Protein AF-A0A818MIE5-F1 (afdb_monomer_lite)

Radius of gyration: 17.83 Å; chains: 1; bounding box: 43×38×41 Å

pLDDT: mean 73.84, std 16.67, range [25.28, 95.0]

Structure (mmCIF, N/CA/C/O backbone):
data_AF-A0A818MIE5-F1
#
_entry.id   AF-A0A818MIE5-F1
#
loop_
_atom_site.group_PDB
_atom_site.id
_atom_site.type_symbol
_atom_site.label_atom_id
_atom_site.label_alt_id
_atom_site.label_comp_id
_atom_site.label_asym_id
_atom_site.label_entity_id
_atom_site.label_seq_id
_atom_site.pdbx_PDB_ins_code
_atom_site.Cartn_x
_atom_site.Cartn_y
_atom_site.Cartn_z
_atom_site.occupancy
_atom_site.B_iso_or_equiv
_atom_site.auth_seq_id
_atom_site.auth_comp_id
_atom_site.auth_asym_id
_atom_site.auth_atom_id
_atom_site.pdbx_PDB_model_num
ATOM 1 N N . MET A 1 1 ? 11.460 11.859 16.070 1.00 29.03 1 MET A N 1
ATOM 2 C CA . MET A 1 1 ? 12.046 12.963 15.290 1.00 29.03 1 MET A CA 1
ATOM 3 C C . MET A 1 1 ? 13.339 12.419 14.691 1.00 29.03 1 MET A C 1
ATOM 5 O O . MET A 1 1 ? 14.349 12.402 15.375 1.00 29.03 1 MET A O 1
ATOM 9 N N . PHE A 1 2 ? 13.276 11.813 13.500 1.00 25.28 2 PHE A N 1
ATOM 10 C CA . PHE A 1 2 ? 14.466 11.287 12.819 1.00 25.28 2 PHE A CA 1
ATOM 11 C C . PHE A 1 2 ? 15.075 12.415 11.987 1.00 25.28 2 PHE A C 1
ATOM 13 O O . PHE A 1 2 ? 14.659 12.654 10.859 1.00 25.28 2 PHE A O 1
ATOM 20 N N . ASN A 1 3 ? 16.043 13.12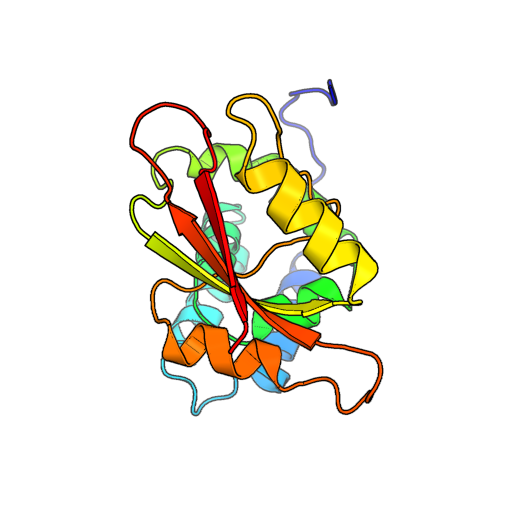1 12.572 1.00 30.59 3 ASN A N 1
ATOM 21 C CA . ASN A 1 3 ? 17.022 13.891 11.811 1.00 30.59 3 ASN A CA 1
ATOM 22 C C . ASN A 1 3 ? 18.025 12.898 11.211 1.00 30.59 3 ASN A C 1
ATOM 24 O O . ASN A 1 3 ? 19.116 12.709 11.738 1.00 30.59 3 ASN A O 1
ATOM 28 N N . CYS A 1 4 ? 17.638 12.229 10.127 1.00 31.16 4 CYS A N 1
ATOM 29 C CA . CYS A 1 4 ? 18.597 11.580 9.243 1.00 31.16 4 CYS A CA 1
ATOM 30 C C . CYS A 1 4 ? 18.824 12.517 8.062 1.00 31.16 4 CYS A C 1
ATOM 32 O O . CYS A 1 4 ? 18.055 12.523 7.109 1.00 31.16 4 CYS A O 1
ATOM 34 N N . LEU A 1 5 ? 19.845 13.361 8.226 1.00 30.84 5 LEU A N 1
ATOM 35 C CA . LEU A 1 5 ? 20.804 13.746 7.192 1.00 30.84 5 LEU A CA 1
ATOM 36 C C . LEU A 1 5 ? 20.215 13.803 5.774 1.00 30.84 5 LEU A C 1
ATOM 38 O O . LEU A 1 5 ? 20.381 12.893 4.967 1.00 30.84 5 LEU A O 1
ATOM 42 N N . LEU A 1 6 ? 19.552 14.925 5.496 1.00 38.66 6 LEU A N 1
ATOM 43 C CA . LEU A 1 6 ? 19.3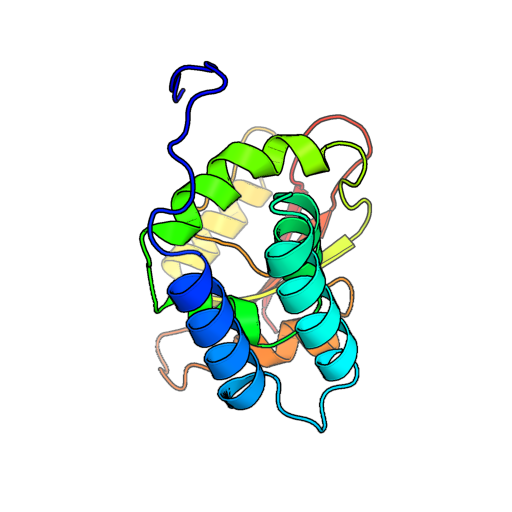77 15.464 4.153 1.00 38.66 6 LEU A CA 1
ATOM 44 C C . LEU A 1 6 ? 20.761 15.839 3.614 1.00 38.66 6 LEU A C 1
ATOM 46 O O . LEU A 1 6 ? 21.202 16.971 3.771 1.00 38.66 6 LEU A O 1
ATOM 50 N N . ASN A 1 7 ? 21.460 14.873 3.039 1.00 33.19 7 ASN A N 1
ATOM 51 C CA . ASN A 1 7 ? 22.514 15.125 2.070 1.00 33.19 7 ASN A CA 1
ATOM 52 C C . ASN A 1 7 ? 22.231 14.205 0.886 1.00 33.19 7 ASN A C 1
ATOM 54 O O . ASN A 1 7 ? 21.895 13.039 1.086 1.00 33.19 7 ASN A O 1
ATOM 58 N N . ASP A 1 8 ? 22.359 14.749 -0.320 1.00 38.97 8 ASP A N 1
ATOM 59 C CA . ASP A 1 8 ? 22.152 14.132 -1.638 1.00 38.97 8 ASP A CA 1
ATOM 60 C C . ASP A 1 8 ? 23.115 12.961 -1.947 1.00 38.97 8 ASP A C 1
ATOM 62 O O . ASP A 1 8 ? 23.693 12.861 -3.026 1.00 38.97 8 ASP A O 1
ATOM 66 N N . GLN A 1 9 ? 23.343 12.074 -0.981 1.00 38.94 9 GLN A N 1
ATOM 67 C CA . GLN A 1 9 ? 24.287 10.965 -1.040 1.00 38.94 9 GLN A CA 1
ATOM 68 C C . GLN A 1 9 ? 23.729 9.753 -0.288 1.00 38.94 9 GLN A C 1
ATOM 70 O O . GLN A 1 9 ? 24.341 9.243 0.648 1.00 38.94 9 GLN A O 1
ATOM 75 N N . PHE A 1 10 ? 22.562 9.260 -0.698 1.00 44.50 10 PHE A N 1
ATOM 76 C CA . PHE A 1 10 ? 22.317 7.832 -0.530 1.00 44.50 10 PHE A CA 1
ATOM 77 C C . PHE A 1 10 ? 22.974 7.138 -1.717 1.00 44.50 10 PHE A C 1
ATOM 79 O O . PHE A 1 10 ? 22.741 7.520 -2.864 1.00 44.50 10 PHE A O 1
ATOM 86 N N . ALA A 1 11 ? 23.878 6.204 -1.415 1.00 41.66 11 ALA A N 1
ATOM 87 C CA . ALA A 1 11 ? 24.654 5.464 -2.399 1.00 41.66 11 ALA A CA 1
ATOM 88 C C . ALA A 1 11 ? 23.748 4.963 -3.542 1.00 41.66 11 ALA A C 1
ATOM 90 O O . ALA A 1 11 ? 22.605 4.573 -3.271 1.00 41.66 11 ALA A O 1
ATOM 91 N N . PRO A 1 12 ? 24.225 4.969 -4.805 1.00 49.59 12 PRO A N 1
ATOM 92 C CA . PRO A 1 12 ? 23.496 4.329 -5.896 1.00 49.59 12 PRO A CA 1
ATOM 93 C C . PRO A 1 12 ? 23.130 2.912 -5.457 1.00 49.59 12 PRO A C 1
ATOM 95 O O . PRO A 1 12 ? 23.905 2.287 -4.735 1.00 49.59 12 PRO A O 1
ATOM 98 N N . PHE A 1 13 ? 21.953 2.411 -5.846 1.00 55.34 13 PHE A N 1
ATOM 99 C CA . PHE A 1 13 ? 21.596 1.015 -5.603 1.00 55.34 13 PHE A CA 1
ATOM 100 C C . PHE A 1 13 ? 22.754 0.154 -6.129 1.00 55.34 13 PHE A C 1
ATOM 102 O O . PHE A 1 13 ? 22.894 -0.004 -7.336 1.00 55.34 13 PHE A O 1
ATOM 109 N N . GLU A 1 14 ? 23.616 -0.372 -5.251 1.00 52.41 14 GLU A N 1
ATOM 110 C CA . GLU A 1 14 ? 24.886 -1.002 -5.660 1.00 52.41 14 GLU A CA 1
ATOM 111 C C . GLU A 1 14 ? 24.661 -2.254 -6.532 1.00 52.41 14 GLU A C 1
ATOM 113 O O . GLU A 1 14 ? 25.598 -2.816 -7.092 1.00 52.41 14 GLU A O 1
ATOM 118 N N . ASN A 1 15 ? 23.398 -2.670 -6.696 1.00 62.97 15 ASN A N 1
ATOM 119 C CA . ASN A 1 15 ? 22.977 -3.752 -7.565 1.00 62.97 15 ASN A CA 1
ATOM 120 C C . ASN A 1 15 ? 21.596 -3.485 -8.217 1.00 62.97 15 ASN A C 1
ATOM 122 O O . ASN A 1 15 ? 20.619 -4.188 -7.957 1.00 62.97 15 ASN A O 1
ATOM 126 N N . GLU A 1 16 ? 21.497 -2.444 -9.053 1.00 63.16 16 GLU A N 1
ATOM 127 C CA . GLU A 1 16 ? 20.273 -2.044 -9.788 1.00 63.16 16 GLU A CA 1
ATOM 128 C C . GLU A 1 16 ? 19.618 -3.200 -10.566 1.00 63.16 16 GLU A C 1
ATOM 130 O O . GLU A 1 16 ? 18.397 -3.361 -10.531 1.00 63.16 16 GLU A O 1
ATOM 135 N N . ALA A 1 17 ? 20.426 -4.034 -11.229 1.00 65.44 17 ALA A N 1
ATOM 136 C CA . ALA A 1 17 ? 19.944 -5.212 -11.949 1.00 65.44 17 ALA A CA 1
ATOM 137 C C . ALA A 1 17 ? 19.272 -6.211 -10.994 1.00 65.44 17 ALA A C 1
ATOM 139 O O . ALA A 1 17 ? 18.178 -6.695 -11.274 1.00 65.44 17 ALA A O 1
ATOM 140 N N . SER A 1 18 ? 19.858 -6.429 -9.812 1.00 72.25 18 SER A N 1
ATOM 141 C CA . SER A 1 18 ? 19.253 -7.272 -8.780 1.00 72.25 18 SER A CA 1
ATOM 142 C C . SER A 1 18 ? 17.958 -6.688 -8.216 1.00 72.25 18 SER A C 1
ATOM 144 O O . SER A 1 18 ? 17.071 -7.463 -7.867 1.00 72.25 18 SER A O 1
ATOM 146 N N . VAL A 1 19 ? 17.821 -5.359 -8.113 1.00 75.94 19 VAL A N 1
ATOM 147 C CA . VAL A 1 19 ? 16.573 -4.715 -7.656 1.00 75.94 19 VAL A CA 1
ATOM 148 C C . VAL A 1 19 ? 15.483 -4.859 -8.714 1.00 75.94 19 VAL A C 1
ATOM 150 O O . VAL A 1 19 ? 14.367 -5.259 -8.389 1.00 75.94 19 VAL A O 1
ATOM 153 N N . ARG A 1 20 ? 15.809 -4.600 -9.984 1.00 84.50 20 ARG A N 1
ATOM 154 C CA . ARG A 1 20 ? 14.890 -4.794 -11.111 1.00 84.50 20 ARG A CA 1
ATOM 155 C C . ARG A 1 20 ? 14.394 -6.237 -11.176 1.00 84.50 20 ARG A C 1
ATOM 157 O O . ARG A 1 20 ? 13.190 -6.464 -11.212 1.00 84.50 20 ARG A O 1
ATOM 164 N N . ASP A 1 21 ? 15.307 -7.202 -11.176 1.00 84.69 21 ASP A N 1
ATOM 165 C CA . ASP A 1 21 ? 14.960 -8.615 -11.336 1.00 84.69 21 ASP A CA 1
ATOM 166 C C . ASP A 1 21 ? 14.215 -9.156 -10.110 1.00 84.69 21 ASP A C 1
ATOM 168 O O . ASP A 1 21 ? 13.353 -10.026 -10.223 1.00 84.69 21 ASP A O 1
ATOM 172 N N . PHE A 1 22 ? 14.499 -8.631 -8.919 1.00 84.12 22 PHE A N 1
ATOM 173 C CA . PHE A 1 22 ? 13.702 -8.899 -7.727 1.00 84.12 22 PHE A CA 1
ATOM 174 C C . PHE A 1 22 ? 12.270 -8.356 -7.855 1.00 84.12 22 PHE A C 1
ATOM 176 O O . PHE A 1 22 ? 11.319 -9.114 -7.676 1.00 84.12 22 PHE A O 1
ATOM 183 N N . LEU A 1 23 ? 12.105 -7.085 -8.230 1.00 85.19 23 LEU A N 1
ATOM 184 C CA . LEU A 1 23 ? 10.789 -6.458 -8.38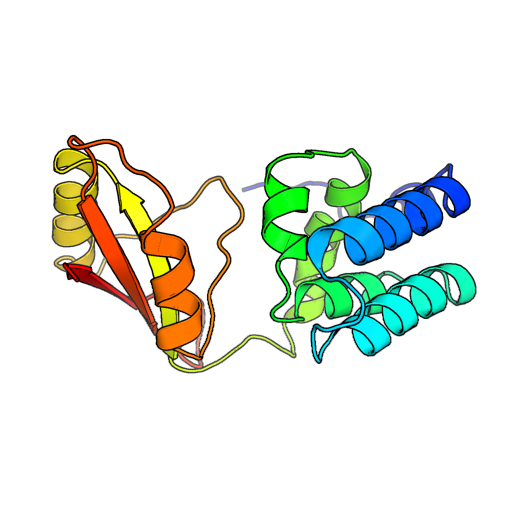0 1.00 85.19 23 LEU A CA 1
ATOM 185 C C . LEU A 1 23 ? 9.949 -7.112 -9.480 1.00 85.19 23 LEU A C 1
ATOM 187 O O . LEU A 1 23 ? 8.766 -7.358 -9.269 1.00 85.19 23 LEU A O 1
ATOM 191 N N . LEU A 1 24 ? 10.550 -7.436 -10.629 1.00 88.56 24 LEU A N 1
ATOM 192 C CA . LEU A 1 24 ? 9.850 -8.145 -11.702 1.00 88.56 24 LEU A CA 1
ATOM 193 C C . LEU A 1 24 ? 9.407 -9.539 -11.256 1.00 88.56 24 LEU A C 1
ATOM 195 O O . LEU A 1 24 ? 8.264 -9.906 -11.504 1.00 88.56 24 LEU A O 1
ATOM 199 N N . ARG A 1 25 ? 10.252 -10.280 -10.525 1.00 87.56 25 ARG A N 1
ATOM 200 C CA . ARG A 1 25 ? 9.854 -11.577 -9.954 1.00 87.56 25 ARG A CA 1
ATOM 201 C C . ARG A 1 25 ? 8.693 -11.446 -8.973 1.00 87.56 25 ARG A C 1
ATOM 203 O O . ARG A 1 25 ? 7.778 -12.265 -9.023 1.00 87.56 25 ARG A O 1
ATOM 210 N N . LEU A 1 26 ? 8.700 -10.428 -8.111 1.00 85.31 26 LEU A N 1
ATOM 211 C CA . LEU A 1 26 ? 7.581 -10.174 -7.201 1.00 85.31 26 LEU A CA 1
ATOM 212 C C . LEU A 1 26 ? 6.288 -9.856 -7.961 1.00 85.31 26 LEU A C 1
ATOM 214 O O . LEU A 1 26 ? 5.236 -10.402 -7.629 1.00 85.31 26 LEU A O 1
ATOM 218 N N . ILE A 1 27 ? 6.362 -9.013 -8.993 1.00 89.38 27 ILE A N 1
ATOM 219 C CA . ILE A 1 27 ? 5.207 -8.667 -9.833 1.00 89.38 27 ILE A CA 1
ATOM 220 C C . ILE A 1 27 ? 4.668 -9.914 -10.542 1.00 89.38 27 ILE A C 1
ATOM 222 O O . ILE A 1 27 ? 3.473 -10.196 -10.462 1.00 89.38 27 ILE A O 1
ATOM 226 N N . ASP A 1 28 ? 5.542 -10.701 -11.170 1.00 89.50 28 ASP A N 1
ATOM 227 C CA . ASP A 1 28 ? 5.163 -11.934 -11.866 1.00 89.50 28 ASP A CA 1
ATOM 228 C C . ASP A 1 28 ? 4.516 -12.960 -10.932 1.00 89.50 28 ASP A C 1
ATOM 230 O O . ASP A 1 28 ? 3.577 -13.647 -11.331 1.00 89.50 28 ASP A O 1
ATOM 234 N N . THR A 1 29 ? 4.988 -13.039 -9.687 1.00 87.00 29 THR A N 1
ATOM 235 C CA . THR A 1 29 ? 4.505 -14.021 -8.707 1.00 87.00 29 THR A CA 1
ATOM 236 C C . THR A 1 29 ? 3.187 -13.603 -8.056 1.00 87.00 29 THR A C 1
ATOM 238 O O . THR A 1 29 ? 2.345 -14.460 -7.795 1.00 87.00 29 THR A O 1
ATOM 241 N N . HIS A 1 30 ? 2.991 -12.309 -7.777 1.00 84.69 30 HIS A N 1
ATOM 242 C CA . HIS A 1 30 ? 1.925 -11.861 -6.869 1.00 84.69 30 HIS A CA 1
ATOM 243 C C . HIS A 1 30 ? 0.917 -10.885 -7.462 1.00 84.69 30 HIS A C 1
ATOM 245 O O . HIS A 1 30 ? -0.204 -10.824 -6.971 1.00 84.69 30 HIS A O 1
ATOM 251 N N . VAL A 1 31 ? 1.298 -10.128 -8.488 1.00 85.81 31 VAL A N 1
ATOM 252 C CA . VAL A 1 31 ? 0.356 -9.299 -9.253 1.00 85.81 31 VAL A CA 1
ATOM 253 C C . VAL A 1 31 ? -0.216 -10.158 -10.378 1.00 85.81 31 VAL A C 1
ATOM 255 O O . VAL A 1 31 ? -1.425 -10.311 -10.489 1.00 85.81 31 VAL A O 1
ATOM 258 N N . THR A 1 32 ? 0.652 -10.884 -11.094 1.00 84.19 32 THR A N 1
ATOM 259 C CA . THR A 1 32 ? 0.310 -11.804 -12.196 1.00 84.19 32 THR A CA 1
ATOM 260 C C . THR A 1 32 ? -0.329 -11.107 -13.404 1.00 84.19 32 THR A C 1
ATOM 262 O O . THR A 1 32 ? -0.897 -10.030 -13.301 1.00 84.19 32 THR A O 1
ATOM 265 N N . ARG A 1 33 ? -0.273 -11.731 -14.586 1.00 88.38 33 ARG A N 1
ATOM 266 C CA . ARG A 1 33 ? -0.733 -11.122 -15.855 1.00 88.38 33 ARG A CA 1
ATOM 267 C C . ARG A 1 33 ? -2.233 -10.832 -15.944 1.00 88.38 33 ARG A C 1
ATOM 269 O O . ARG A 1 33 ? -2.654 -10.167 -16.885 1.00 88.38 33 ARG A O 1
ATOM 276 N N . ASN A 1 34 ? -3.022 -11.378 -15.025 1.00 86.75 34 ASN A N 1
ATOM 277 C CA . ASN A 1 34 ? -4.471 -11.207 -15.013 1.00 86.75 34 ASN A CA 1
ATOM 278 C C . ASN A 1 34 ? -4.904 -9.937 -14.266 1.00 86.75 34 ASN A C 1
ATOM 280 O O . ASN A 1 34 ? -6.046 -9.514 -14.425 1.00 86.75 34 ASN A O 1
ATOM 284 N N . ASP A 1 35 ? -4.021 -9.348 -13.456 1.00 86.38 35 ASP A N 1
ATOM 285 C CA . ASP A 1 35 ? -4.301 -8.114 -12.727 1.00 86.38 35 ASP A CA 1
ATOM 286 C C . ASP A 1 35 ? -4.273 -6.910 -13.692 1.00 86.38 35 ASP A C 1
ATOM 288 O O . ASP A 1 35 ? -3.354 -6.801 -14.517 1.00 86.38 35 ASP A O 1
ATOM 292 N N . PRO A 1 36 ? -5.270 -6.006 -13.627 1.00 88.06 36 PRO A N 1
ATOM 293 C CA . PRO A 1 36 ? -5.367 -4.856 -14.526 1.00 88.06 36 PRO A CA 1
ATOM 294 C C . PRO A 1 36 ? -4.147 -3.922 -14.461 1.00 88.06 36 PRO A C 1
ATOM 296 O O . PRO A 1 36 ? -3.813 -3.279 -15.458 1.00 88.06 36 PRO A O 1
ATOM 299 N N . GLU A 1 37 ? -3.447 -3.878 -13.328 1.00 89.44 37 GLU A N 1
ATOM 300 C CA . GLU A 1 37 ? -2.285 -3.023 -13.094 1.00 89.44 37 GLU A CA 1
ATOM 301 C C . GLU A 1 37 ? -0.952 -3.722 -13.422 1.00 89.44 37 GLU A C 1
ATOM 303 O O . GLU A 1 37 ? 0.103 -3.086 -13.358 1.00 89.44 37 GLU A O 1
ATOM 308 N N . TYR A 1 38 ? -0.950 -5.002 -13.828 1.00 91.94 38 TYR A N 1
ATOM 309 C CA . TYR A 1 38 ? 0.277 -5.772 -14.098 1.00 91.94 38 TYR A CA 1
ATOM 310 C C . TYR A 1 38 ? 1.203 -5.092 -15.111 1.00 91.94 38 TYR A C 1
ATOM 312 O O . TYR A 1 38 ? 2.384 -4.861 -14.836 1.00 91.94 38 TYR A O 1
ATOM 320 N N . ASN A 1 39 ? 0.665 -4.725 -16.279 1.00 93.19 39 ASN A N 1
ATOM 321 C CA . ASN A 1 39 ? 1.455 -4.069 -17.322 1.00 93.19 39 ASN A CA 1
ATOM 322 C C . ASN A 1 39 ? 2.031 -2.750 -16.805 1.00 93.19 39 ASN A C 1
ATOM 324 O O . ASN A 1 39 ? 3.195 -2.435 -17.060 1.00 93.19 39 AS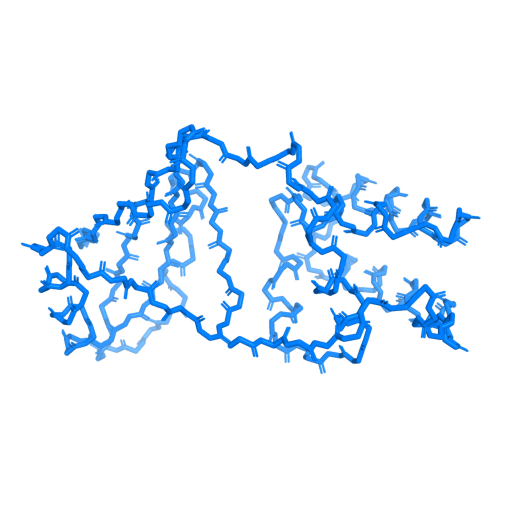N A O 1
ATOM 328 N N . LYS A 1 40 ? 1.241 -2.013 -16.014 1.00 93.81 40 LYS A N 1
ATOM 329 C CA . LYS A 1 40 ? 1.674 -0.744 -15.446 1.00 93.81 40 LYS A CA 1
ATOM 330 C C . LYS A 1 40 ? 2.786 -0.925 -14.418 1.00 93.81 40 LYS A C 1
ATOM 332 O O . LYS A 1 40 ? 3.749 -0.157 -14.413 1.00 93.81 40 LYS A O 1
ATOM 337 N N . ALA A 1 41 ? 2.695 -1.963 -13.596 1.00 91.81 41 ALA A N 1
ATOM 338 C CA . ALA A 1 41 ? 3.726 -2.326 -12.639 1.00 91.81 41 ALA A CA 1
ATOM 339 C C . ALA A 1 41 ? 5.051 -2.662 -13.348 1.00 91.81 41 ALA A C 1
ATOM 341 O O . ALA A 1 41 ? 6.098 -2.106 -13.006 1.00 91.81 41 ALA A O 1
ATOM 342 N N . CYS A 1 42 ? 5.009 -3.499 -14.391 1.00 93.00 42 CYS A N 1
ATOM 343 C CA . CYS A 1 42 ? 6.188 -3.843 -15.189 1.00 93.00 42 CYS A CA 1
ATOM 344 C C . CYS A 1 42 ? 6.805 -2.621 -15.891 1.00 93.00 42 CYS A C 1
ATOM 346 O O . CYS A 1 42 ? 8.030 -2.480 -15.914 1.00 93.00 42 CYS A O 1
ATOM 348 N N . GLU A 1 43 ? 5.983 -1.729 -16.453 1.00 95.00 43 GLU A N 1
ATOM 349 C CA . GLU A 1 43 ? 6.441 -0.474 -17.063 1.00 95.00 43 GLU A CA 1
ATOM 350 C C . GLU A 1 43 ? 7.241 0.374 -16.073 1.00 95.00 43 GLU A C 1
ATOM 352 O O . GLU A 1 43 ? 8.349 0.799 -16.389 1.00 95.00 43 GLU A O 1
ATOM 357 N N . LEU A 1 44 ? 6.715 0.580 -14.863 1.00 92.56 44 LEU A N 1
ATOM 358 C CA . LEU A 1 44 ? 7.345 1.421 -13.845 1.00 92.56 44 LEU A CA 1
ATOM 359 C C . LEU A 1 44 ? 8.680 0.847 -13.353 1.00 92.56 44 LEU A C 1
ATOM 361 O O . LEU A 1 44 ? 9.629 1.600 -13.130 1.00 92.56 44 LEU A O 1
ATOM 365 N N . VAL A 1 45 ? 8.792 -0.481 -13.235 1.00 91.06 45 VAL A N 1
ATOM 366 C CA . VAL A 1 45 ? 10.065 -1.136 -12.887 1.00 91.06 45 VAL A CA 1
ATOM 367 C C . VAL A 1 45 ? 11.104 -0.964 -13.997 1.00 91.06 45 VAL A C 1
ATOM 369 O O . VAL A 1 45 ? 12.273 -0.689 -13.717 1.00 91.06 45 VAL A O 1
ATOM 372 N N . ASN A 1 46 ? 10.699 -1.086 -15.262 1.00 91.56 46 ASN A N 1
ATOM 373 C CA . ASN A 1 46 ? 11.609 -0.864 -16.385 1.00 91.56 46 ASN A CA 1
ATOM 374 C C . ASN A 1 46 ? 11.990 0.620 -16.530 1.00 91.56 46 A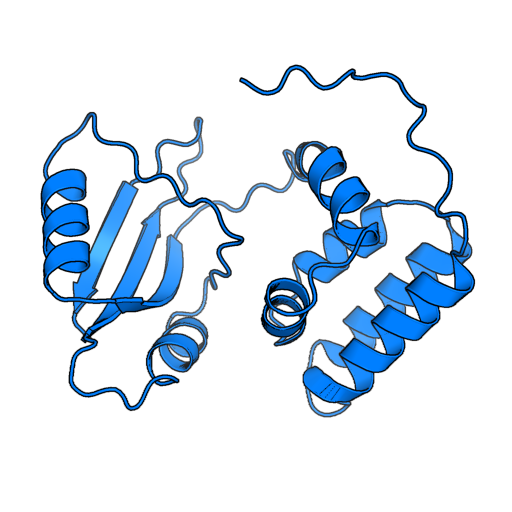SN A C 1
ATOM 376 O O . ASN A 1 46 ? 13.153 0.918 -16.798 1.00 91.56 46 ASN A O 1
ATOM 380 N N . GLU A 1 47 ? 11.057 1.546 -16.293 1.00 91.25 47 GLU A N 1
ATOM 381 C CA . GLU A 1 47 ? 11.316 2.991 -16.275 1.00 91.25 47 GLU A CA 1
ATOM 382 C C . GLU A 1 47 ? 12.336 3.348 -15.184 1.00 91.25 47 GLU A C 1
ATOM 384 O O . GLU A 1 47 ? 13.279 4.095 -15.450 1.00 91.25 47 GLU A O 1
ATOM 389 N N . PHE A 1 48 ? 12.221 2.765 -13.985 1.00 87.81 48 PHE A N 1
ATOM 390 C CA . PHE A 1 48 ? 13.231 2.894 -12.929 1.00 87.81 48 PHE A CA 1
ATOM 391 C C . PHE A 1 48 ? 14.610 2.418 -13.402 1.00 87.81 48 PHE A C 1
ATOM 393 O O . PHE A 1 48 ? 15.586 3.157 -13.290 1.00 87.81 48 PHE A O 1
ATOM 400 N N . ALA A 1 49 ? 14.691 1.219 -13.983 1.00 86.69 49 ALA A N 1
ATOM 401 C CA . ALA A 1 49 ? 15.957 0.648 -14.439 1.00 86.69 49 ALA A CA 1
ATOM 402 C C . ALA A 1 49 ? 16.634 1.480 -15.546 1.00 86.69 49 ALA A C 1
ATOM 404 O O . ALA A 1 49 ? 17.859 1.541 -15.615 1.00 86.69 49 ALA A O 1
ATOM 405 N N . GLN A 1 50 ? 15.847 2.134 -16.404 1.00 87.06 50 GLN A N 1
ATOM 406 C CA . GLN A 1 50 ? 16.356 2.986 -17.482 1.00 87.06 50 GLN A CA 1
ATOM 407 C C . GLN A 1 50 ? 16.757 4.380 -16.993 1.00 87.06 50 GLN A C 1
ATOM 409 O O . GLN A 1 50 ? 17.806 4.898 -17.371 1.00 87.06 50 GLN A O 1
ATOM 414 N N . THR A 1 51 ? 15.910 5.010 -16.177 1.00 84.12 51 THR A N 1
ATOM 415 C CA . THR A 1 51 ? 16.072 6.418 -15.781 1.00 84.12 51 THR A CA 1
ATOM 416 C C . THR A 1 51 ? 16.914 6.596 -14.526 1.00 84.12 51 THR A C 1
ATOM 418 O O . THR A 1 51 ? 17.417 7.695 -14.294 1.00 84.12 51 THR A O 1
ATOM 421 N N . LYS A 1 52 ? 17.047 5.541 -13.709 1.00 78.81 52 LYS A N 1
ATOM 422 C CA . LYS A 1 52 ? 17.683 5.545 -12.379 1.00 78.81 52 LYS A CA 1
ATOM 423 C C . LYS A 1 52 ? 17.060 6.549 -11.401 1.00 78.81 52 LYS A C 1
ATOM 425 O O . LYS A 1 52 ? 17.653 6.901 -10.385 1.00 78.81 52 LYS A O 1
ATOM 430 N N . ARG A 1 53 ? 15.861 7.032 -11.719 1.00 82.50 53 ARG A N 1
ATOM 431 C CA . ARG A 1 53 ? 15.081 7.973 -10.917 1.00 82.50 53 ARG A CA 1
ATOM 432 C C . ARG A 1 53 ? 14.195 7.201 -9.959 1.00 82.50 53 ARG A C 1
ATOM 434 O O . ARG A 1 53 ? 13.666 6.176 -10.352 1.00 82.50 53 ARG A O 1
ATOM 441 N N . ILE A 1 54 ? 14.007 7.666 -8.729 1.00 80.06 54 ILE A N 1
ATOM 442 C CA . ILE A 1 54 ? 13.218 6.943 -7.714 1.00 80.06 54 ILE A CA 1
ATOM 443 C C . ILE A 1 54 ? 11.703 7.028 -7.971 1.00 80.06 54 ILE A C 1
ATOM 445 O O . ILE A 1 54 ? 10.929 6.189 -7.514 1.00 80.06 54 ILE A O 1
ATOM 449 N N . GLU A 1 55 ? 11.262 8.028 -8.726 1.00 83.56 55 GLU A N 1
ATOM 450 C CA . GLU A 1 55 ? 9.865 8.368 -8.980 1.00 83.56 55 GLU A CA 1
ATOM 451 C C . GLU A 1 55 ? 9.029 7.229 -9.589 1.00 83.56 55 GLU A C 1
ATOM 453 O O . GLU A 1 55 ? 7.901 7.039 -9.129 1.00 83.56 55 GLU A O 1
ATOM 458 N N . PRO A 1 56 ? 9.515 6.434 -10.563 1.00 86.62 56 PRO A N 1
ATOM 459 C CA . PRO A 1 56 ? 8.781 5.280 -11.067 1.00 86.62 56 PRO A CA 1
ATOM 460 C C . PRO A 1 56 ? 8.566 4.210 -9.993 1.00 86.62 56 PRO A C 1
ATOM 462 O O . PRO A 1 56 ? 7.470 3.659 -9.911 1.00 86.62 56 PRO A O 1
ATOM 465 N N . LEU A 1 57 ? 9.541 3.982 -9.101 1.00 84.00 57 LEU A N 1
ATOM 466 C CA . LEU A 1 57 ? 9.327 3.111 -7.942 1.00 84.00 57 LEU A CA 1
ATOM 467 C C . LEU A 1 57 ? 8.295 3.719 -7.000 1.00 84.00 57 LEU A C 1
ATOM 469 O O . LEU A 1 57 ? 7.359 3.038 -6.619 1.00 84.00 57 LEU A O 1
ATOM 473 N N . LEU A 1 58 ? 8.369 5.011 -6.682 1.00 80.56 58 LEU A N 1
ATOM 474 C CA . LEU A 1 58 ? 7.342 5.641 -5.846 1.00 80.56 58 LEU A CA 1
ATOM 475 C C . LEU A 1 58 ? 5.931 5.500 -6.444 1.00 80.56 58 LEU A C 1
ATOM 477 O O . LEU A 1 58 ? 4.977 5.278 -5.707 1.00 80.56 58 LEU A O 1
ATOM 481 N N . ARG A 1 59 ? 5.793 5.582 -7.774 1.00 83.88 59 ARG A N 1
ATOM 482 C CA . ARG A 1 59 ? 4.524 5.349 -8.485 1.00 83.88 59 ARG A CA 1
ATOM 483 C C . ARG A 1 59 ? 4.092 3.884 -8.456 1.00 83.88 59 ARG A C 1
ATOM 485 O O . ARG A 1 59 ? 2.898 3.631 -8.333 1.00 83.88 59 ARG A O 1
ATOM 492 N N . LEU A 1 60 ? 5.025 2.936 -8.529 1.00 85.25 60 LEU A N 1
ATOM 493 C CA . LEU A 1 60 ? 4.731 1.503 -8.414 1.00 85.25 60 LEU A CA 1
ATOM 494 C C . LEU A 1 60 ? 4.025 1.203 -7.085 1.00 85.25 60 LEU A C 1
ATOM 496 O O . LEU A 1 60 ? 3.057 0.454 -7.048 1.00 85.25 60 LEU A O 1
ATOM 500 N N . TYR A 1 61 ? 4.450 1.873 -6.015 1.00 77.38 61 TYR A N 1
ATOM 501 C CA . TYR A 1 61 ? 3.854 1.759 -4.682 1.00 77.38 61 TYR A CA 1
ATOM 502 C C . TYR A 1 61 ? 2.486 2.432 -4.530 1.00 77.38 61 TYR A C 1
ATOM 504 O O . TYR A 1 61 ? 1.850 2.277 -3.490 1.00 77.38 61 TYR A O 1
ATOM 512 N N . THR A 1 62 ? 2.034 3.183 -5.535 1.00 76.81 62 THR A N 1
ATOM 513 C CA . THR A 1 62 ? 0.682 3.761 -5.558 1.00 76.81 62 THR A CA 1
ATOM 514 C C . THR A 1 62 ? -0.322 2.906 -6.326 1.00 76.81 62 THR A C 1
ATOM 516 O O . THR A 1 62 ? -1.493 3.263 -6.350 1.00 76.81 62 THR A O 1
ATOM 519 N N . LEU A 1 63 ? 0.112 1.808 -6.958 1.00 82.38 63 LEU A N 1
ATOM 520 C CA . LEU A 1 63 ? -0.798 0.892 -7.646 1.00 82.38 63 LEU A CA 1
ATOM 521 C C . LEU A 1 63 ? -1.519 -0.003 -6.631 1.00 82.38 63 LEU A C 1
ATOM 523 O O . LEU A 1 63 ? -0.893 -0.520 -5.701 1.00 82.38 63 LEU A O 1
ATOM 527 N N . GLU A 1 64 ? -2.815 -0.236 -6.835 1.00 76.38 64 GLU A N 1
ATOM 528 C CA . GLU A 1 64 ? -3.653 -1.094 -5.984 1.00 76.38 64 GLU A CA 1
ATOM 529 C C . GLU A 1 64 ? -3.403 -2.590 -6.262 1.00 76.38 64 GLU A C 1
ATOM 531 O O . GLU A 1 64 ? -4.301 -3.331 -6.635 1.00 76.38 64 GLU A O 1
ATOM 536 N N . THR A 1 65 ? -2.162 -3.050 -6.084 1.00 80.50 65 THR A N 1
ATOM 537 C CA . THR A 1 65 ? -1.739 -4.427 -6.414 1.00 80.50 65 THR A CA 1
ATOM 538 C C . THR A 1 65 ? -1.289 -5.205 -5.180 1.00 80.50 65 THR A C 1
ATOM 540 O O . THR A 1 65 ? -0.682 -4.608 -4.295 1.00 80.50 65 THR A O 1
ATOM 543 N N . PRO A 1 66 ? -1.418 -6.545 -5.115 1.00 74.94 66 PRO A N 1
ATOM 544 C CA . PRO A 1 66 ? -0.958 -7.344 -3.966 1.00 74.94 66 PRO A CA 1
ATOM 545 C C . PRO A 1 66 ? 0.541 -7.219 -3.627 1.00 74.94 66 PRO A C 1
ATOM 547 O O . PRO A 1 66 ? 0.990 -7.707 -2.586 1.00 74.94 66 PRO A O 1
ATOM 550 N N . LEU A 1 67 ? 1.323 -6.551 -4.480 1.00 78.69 67 LEU A N 1
ATOM 551 C CA . LEU A 1 67 ? 2.744 -6.272 -4.311 1.00 78.69 67 LEU A CA 1
ATOM 552 C C . LEU A 1 67 ? 3.076 -5.689 -2.926 1.00 78.69 67 LEU A C 1
ATOM 554 O O . LEU A 1 67 ? 4.030 -6.139 -2.293 1.00 78.69 67 LEU A O 1
ATOM 558 N N . TYR A 1 68 ? 2.275 -4.752 -2.400 1.00 71.75 68 TYR A N 1
ATOM 559 C CA . TYR A 1 68 ? 2.542 -4.134 -1.088 1.00 71.75 68 TYR A CA 1
ATOM 560 C C . TYR A 1 68 ? 2.559 -5.139 0.066 1.00 71.75 68 TYR A C 1
ATOM 562 O O . TYR A 1 68 ? 3.265 -4.933 1.055 1.00 71.75 68 TYR A O 1
ATOM 570 N N . ARG A 1 69 ? 1.805 -6.237 -0.051 1.00 68.88 69 ARG A N 1
ATOM 571 C CA . ARG A 1 69 ? 1.763 -7.278 0.975 1.00 68.88 69 ARG A CA 1
ATOM 572 C C . ARG A 1 69 ? 3.106 -7.986 1.066 1.00 68.88 69 ARG A C 1
ATOM 574 O O . ARG A 1 69 ? 3.635 -8.171 2.155 1.00 68.88 69 ARG A O 1
ATOM 581 N N . GLN A 1 70 ? 3.679 -8.331 -0.077 1.00 72.88 70 GLN A N 1
ATOM 582 C CA . GLN A 1 70 ? 4.930 -9.084 -0.139 1.00 72.88 70 GLN A CA 1
ATOM 583 C C . GLN A 1 70 ? 6.112 -8.239 0.301 1.00 72.88 70 GLN A C 1
ATOM 585 O O . GLN A 1 70 ? 6.967 -8.692 1.050 1.00 72.88 70 GLN A O 1
ATOM 590 N N . LEU A 1 71 ? 6.085 -6.958 -0.051 1.00 66.75 71 LEU A N 1
ATOM 591 C CA . LEU A 1 71 ? 7.071 -5.980 0.390 1.00 66.75 71 LEU A CA 1
ATOM 592 C C . LEU A 1 71 ? 7.053 -5.736 1.902 1.00 66.75 71 LEU A C 1
ATOM 594 O O . LEU A 1 71 ? 8.068 -5.355 2.481 1.00 66.75 71 LEU A O 1
ATOM 598 N N . HIS A 1 72 ? 5.909 -5.960 2.552 1.00 62.84 72 HIS A N 1
ATOM 599 C CA . HIS A 1 72 ? 5.814 -5.906 4.005 1.00 62.84 72 HIS A CA 1
ATOM 600 C C . HIS A 1 72 ? 6.499 -7.105 4.680 1.00 62.84 72 HIS A C 1
ATOM 602 O O . HIS A 1 72 ? 7.119 -6.930 5.729 1.00 62.84 72 HIS A O 1
ATOM 608 N N . TYR A 1 73 ? 6.402 -8.296 4.081 1.00 62.50 73 TYR A N 1
ATOM 609 C CA . TYR A 1 73 ? 7.011 -9.523 4.603 1.00 62.50 73 TYR A CA 1
ATOM 610 C C . TYR A 1 73 ? 8.498 -9.647 4.250 1.00 62.50 73 TYR A C 1
ATOM 612 O O . TYR A 1 73 ? 9.289 -10.125 5.062 1.00 62.50 73 TYR A O 1
ATOM 620 N N . GLU A 1 74 ? 8.900 -9.168 3.075 1.00 60.19 74 GLU A N 1
ATOM 621 C CA . GLU A 1 74 ? 10.276 -9.202 2.589 1.00 60.19 74 GLU A CA 1
ATOM 622 C C . GLU A 1 74 ? 10.962 -7.856 2.850 1.00 60.19 74 GLU A C 1
ATOM 624 O O . GLU A 1 74 ? 11.165 -7.040 1.949 1.00 60.19 74 GLU A O 1
ATOM 629 N N . SER A 1 75 ? 11.309 -7.597 4.118 1.00 55.97 75 SER A N 1
ATOM 630 C CA . SER A 1 75 ? 12.013 -6.376 4.527 1.00 55.97 75 SER A CA 1
ATOM 631 C C . SER A 1 75 ? 13.418 -6.330 3.919 1.00 55.97 75 SER A C 1
ATOM 633 O O . SER A 1 75 ? 14.394 -6.814 4.497 1.00 55.97 75 SER A O 1
ATOM 635 N N . HIS A 1 76 ? 13.527 -5.761 2.729 1.00 63.97 76 HIS A N 1
ATOM 636 C CA . HIS A 1 76 ? 14.764 -5.739 1.968 1.00 63.97 76 HIS A CA 1
ATOM 637 C C . HIS A 1 76 ? 15.416 -4.350 2.047 1.00 63.97 76 HIS A C 1
ATOM 639 O O . HIS A 1 76 ? 14.732 -3.327 2.067 1.00 63.97 76 HIS A O 1
ATOM 645 N N . ALA A 1 77 ? 16.752 -4.292 2.044 1.00 59.06 77 ALA A N 1
ATOM 646 C CA . ALA A 1 77 ? 17.516 -3.041 2.172 1.00 59.06 77 ALA A CA 1
ATOM 647 C C . ALA A 1 77 ? 17.144 -1.948 1.142 1.00 59.06 77 ALA A C 1
ATOM 649 O O . ALA A 1 77 ? 17.304 -0.761 1.418 1.00 59.06 77 ALA A O 1
ATOM 650 N N . TRP A 1 78 ? 16.599 -2.324 -0.019 1.00 62.53 78 TRP A N 1
ATOM 651 C CA . TRP A 1 78 ? 16.167 -1.386 -1.059 1.00 62.53 78 TRP A CA 1
ATOM 652 C C . TRP A 1 78 ? 14.888 -0.604 -0.696 1.00 62.53 78 TRP A C 1
ATOM 654 O O . TRP A 1 78 ? 14.604 0.421 -1.316 1.00 62.53 78 TRP A O 1
ATOM 664 N N . LEU A 1 79 ? 14.147 -1.030 0.335 1.00 66.75 79 LEU A N 1
ATOM 665 C CA . LEU A 1 79 ? 12.982 -0.308 0.851 1.00 66.75 79 LEU A CA 1
ATOM 666 C C . LEU A 1 79 ? 13.387 1.005 1.544 1.00 66.75 79 LEU A C 1
ATOM 668 O O . LEU A 1 79 ? 12.621 1.964 1.548 1.00 66.75 79 LEU A O 1
ATOM 672 N N . LEU A 1 80 ? 14.603 1.084 2.097 1.00 66.56 80 LEU A N 1
ATOM 673 C CA . LEU A 1 80 ? 15.084 2.268 2.814 1.00 66.56 80 LEU A CA 1
ATOM 674 C C . LEU A 1 80 ? 15.176 3.519 1.911 1.00 66.56 80 LEU A C 1
ATOM 676 O O . LEU A 1 80 ? 14.599 4.540 2.289 1.00 66.56 80 LEU A O 1
ATOM 680 N N . PRO A 1 81 ? 15.787 3.463 0.708 1.00 65.44 81 PRO A N 1
ATOM 681 C CA . PRO A 1 81 ? 15.723 4.557 -0.262 1.00 65.44 81 PRO A CA 1
ATOM 682 C C . PRO A 1 81 ? 14.296 5.033 -0.553 1.00 65.44 81 PRO A C 1
ATOM 684 O O . PRO A 1 81 ? 14.021 6.230 -0.548 1.00 65.44 81 PRO A O 1
ATOM 687 N N . LEU A 1 82 ? 13.358 4.105 -0.743 1.00 68.31 82 LEU A N 1
ATOM 688 C CA . LEU A 1 82 ? 11.966 4.443 -1.024 1.00 68.31 82 LEU A CA 1
ATOM 689 C C . LEU A 1 82 ? 11.329 5.247 0.125 1.00 68.31 82 LEU A C 1
ATOM 691 O O . LEU A 1 82 ? 10.678 6.265 -0.111 1.00 68.31 82 LEU A O 1
ATOM 695 N N . ILE A 1 83 ? 11.599 4.845 1.371 1.00 68.81 83 ILE A N 1
ATOM 696 C CA . ILE A 1 83 ? 11.139 5.543 2.580 1.00 68.81 83 ILE A CA 1
ATOM 697 C C . ILE A 1 83 ? 11.697 6.960 2.652 1.00 68.81 83 ILE A C 1
ATOM 699 O O . ILE A 1 83 ? 10.952 7.906 2.920 1.00 68.81 83 ILE A O 1
ATOM 703 N N . CYS A 1 84 ? 12.994 7.116 2.389 1.00 69.94 84 CYS A N 1
ATOM 704 C CA . CYS A 1 84 ? 13.659 8.416 2.376 1.00 69.94 84 CYS A CA 1
ATOM 705 C C . CYS A 1 84 ? 13.037 9.369 1.341 1.00 69.94 84 CYS A C 1
ATOM 707 O O . CYS A 1 84 ? 12.960 10.575 1.582 1.00 69.94 84 CYS A O 1
ATOM 709 N N . HIS A 1 85 ? 12.526 8.830 0.231 1.00 72.12 85 HIS A N 1
ATOM 710 C CA . HIS A 1 85 ? 11.951 9.604 -0.865 1.00 72.12 85 HIS A CA 1
ATOM 711 C C . HIS A 1 85 ? 10.422 9.762 -0.826 1.00 72.12 85 HIS A C 1
ATOM 713 O O . HIS A 1 85 ? 9.880 10.494 -1.654 1.00 72.12 85 HIS A O 1
ATOM 719 N N . PHE A 1 86 ? 9.699 9.202 0.155 1.00 70.38 86 PHE A N 1
ATOM 720 C CA . PHE A 1 86 ? 8.241 9.402 0.255 1.00 70.38 86 PHE A CA 1
ATOM 721 C C . PHE A 1 86 ? 7.823 10.864 0.424 1.00 70.38 86 PHE A C 1
ATOM 723 O O . PHE A 1 86 ? 6.741 11.255 -0.012 1.00 70.38 86 PHE A O 1
ATOM 730 N N . ASN A 1 87 ? 8.691 11.709 0.985 1.00 68.06 87 ASN A N 1
ATOM 731 C CA . ASN A 1 87 ? 8.437 13.147 1.056 1.00 68.06 87 ASN A CA 1
ATOM 732 C C . ASN A 1 87 ? 8.273 13.797 -0.329 1.00 68.06 87 ASN A C 1
ATOM 734 O O . ASN A 1 87 ? 7.610 14.829 -0.428 1.00 68.06 87 ASN A O 1
ATOM 738 N N . ASN A 1 88 ? 8.804 13.189 -1.392 1.00 70.56 88 ASN A N 1
ATOM 739 C CA . ASN A 1 88 ? 8.658 13.680 -2.763 1.00 70.56 88 ASN A CA 1
ATOM 740 C C . ASN A 1 88 ? 7.235 13.462 -3.304 1.00 70.56 88 ASN A C 1
ATOM 742 O O . ASN A 1 88 ? 6.839 14.106 -4.272 1.00 70.56 88 ASN A O 1
ATOM 746 N N . LEU A 1 89 ? 6.433 12.609 -2.654 1.00 67.94 89 LEU A N 1
ATOM 747 C CA . LEU A 1 89 ? 5.027 12.385 -2.992 1.00 67.94 89 LEU A CA 1
ATOM 748 C C . LEU A 1 89 ? 4.071 13.402 -2.355 1.00 67.94 89 LEU A C 1
ATOM 750 O O . LEU A 1 89 ? 2.876 13.344 -2.633 1.00 67.94 89 LEU A O 1
ATOM 754 N N . LYS A 1 90 ? 4.567 14.361 -1.556 1.00 70.81 90 LYS A N 1
ATOM 755 C CA . LYS A 1 90 ? 3.752 15.425 -0.930 1.00 70.81 90 LYS A CA 1
ATOM 756 C C . LYS A 1 90 ? 2.772 16.120 -1.885 1.00 70.81 90 LYS A C 1
ATOM 758 O O . LYS A 1 90 ? 1.612 16.265 -1.508 1.00 70.81 90 LYS A O 1
ATOM 763 N N . PRO A 1 91 ? 3.163 16.507 -3.117 1.00 71.00 91 PRO A N 1
ATOM 764 C CA . PRO A 1 91 ? 2.236 17.145 -4.055 1.00 71.00 91 PRO A CA 1
ATOM 765 C C . PRO A 1 91 ? 1.089 16.237 -4.522 1.00 71.00 91 PRO A C 1
ATOM 767 O O . PRO A 1 91 ? 0.129 16.725 -5.107 1.00 71.00 91 PRO A O 1
ATOM 770 N N . ARG A 1 92 ? 1.197 14.922 -4.303 1.00 68.50 92 ARG A N 1
ATOM 771 C CA . ARG A 1 92 ? 0.231 13.896 -4.720 1.00 68.50 92 ARG A CA 1
ATOM 772 C C . ARG A 1 92 ? -0.440 13.227 -3.522 1.00 68.50 92 ARG A C 1
ATOM 774 O O . ARG A 1 92 ? -0.902 12.096 -3.643 1.00 68.50 92 ARG A O 1
ATOM 781 N N . PHE A 1 93 ? -0.444 13.876 -2.358 1.00 76.75 93 PHE A N 1
ATOM 782 C CA . PHE A 1 93 ? -1.134 13.335 -1.196 1.00 76.75 93 PHE A CA 1
ATOM 783 C C . PHE A 1 93 ? -2.598 13.079 -1.522 1.00 76.75 93 PHE A C 1
ATOM 785 O O . PHE A 1 93 ? -3.307 13.961 -2.005 1.00 76.75 93 PHE A O 1
ATOM 792 N N . PHE A 1 94 ? -3.011 11.840 -1.267 1.00 78.31 94 PHE A N 1
ATOM 793 C CA . PHE A 1 94 ? -4.394 11.434 -1.401 1.00 78.31 94 PHE A CA 1
ATOM 794 C C . PHE A 1 94 ? -5.271 12.278 -0.475 1.00 78.31 94 PHE A C 1
ATOM 796 O O . PHE A 1 94 ? -4.895 12.577 0.662 1.00 78.31 94 PHE A O 1
ATOM 803 N N . GLN A 1 95 ? -6.438 12.651 -0.985 1.00 82.62 95 GLN A N 1
ATOM 804 C CA . GLN A 1 95 ? -7.450 13.404 -0.266 1.00 82.62 95 GLN A CA 1
ATOM 805 C C . GLN A 1 95 ? -8.781 12.686 -0.399 1.00 82.62 95 GLN A C 1
ATOM 807 O O . GLN A 1 95 ? -9.122 12.195 -1.475 1.00 82.62 95 GLN A O 1
ATOM 812 N N . GLY A 1 96 ? -9.536 12.669 0.693 1.00 87.31 96 GLY A N 1
ATOM 813 C CA . GLY A 1 96 ? -10.812 11.974 0.769 1.00 87.31 96 GLY A CA 1
ATOM 814 C C . GLY A 1 96 ? -10.753 10.759 1.680 1.00 87.31 96 GLY A C 1
ATOM 815 O O . GLY A 1 96 ? -9.945 10.688 2.610 1.00 87.31 96 GLY A O 1
ATOM 816 N N . THR A 1 97 ? -11.660 9.823 1.434 1.00 89.44 97 THR A N 1
ATOM 817 C CA . THR A 1 97 ? -11.860 8.657 2.290 1.00 89.44 97 THR A CA 1
ATOM 818 C C . THR A 1 97 ? -11.068 7.470 1.769 1.00 89.44 97 THR A C 1
ATOM 820 O O . THR A 1 97 ? -11.113 7.160 0.582 1.00 89.44 97 THR A O 1
ATOM 823 N N . SER A 1 98 ? -10.362 6.793 2.669 1.00 90.50 98 SER A N 1
ATOM 824 C CA . SER A 1 98 ? -9.690 5.531 2.375 1.00 90.50 98 SER A CA 1
ATOM 825 C C . SER A 1 98 ? -10.014 4.501 3.447 1.00 90.50 98 SER A C 1
ATOM 827 O O . SER A 1 98 ? -10.205 4.837 4.617 1.00 90.50 98 SER A O 1
ATOM 829 N N . CYS A 1 99 ? -10.067 3.242 3.048 1.00 90.81 99 CYS A N 1
ATOM 830 C CA . CYS A 1 99 ? -10.440 2.115 3.879 1.00 90.81 99 CYS A CA 1
ATOM 831 C C . CYS A 1 99 ? -9.258 1.160 4.054 1.00 90.81 99 CYS A C 1
ATOM 833 O O . CYS A 1 99 ? -8.408 1.014 3.177 1.00 90.81 99 CYS A O 1
ATOM 835 N N . ARG A 1 100 ? -9.219 0.465 5.190 1.00 87.44 100 ARG A N 1
ATOM 836 C CA . ARG A 1 100 ? -8.281 -0.632 5.444 1.00 87.44 100 ARG A CA 1
ATOM 837 C C . ARG A 1 100 ? -8.972 -1.759 6.186 1.00 87.44 100 ARG A C 1
ATOM 839 O O . ARG A 1 100 ? -9.419 -1.553 7.315 1.00 87.44 100 ARG A O 1
ATOM 846 N N . GLY A 1 101 ? -8.987 -2.944 5.590 1.00 87.56 101 GLY A N 1
ATOM 847 C CA . GLY A 1 101 ? -9.293 -4.178 6.301 1.00 87.56 101 GLY A CA 1
ATOM 848 C C . GLY A 1 101 ? -8.078 -4.672 7.078 1.00 87.56 101 GLY A C 1
ATOM 849 O O . GLY A 1 101 ? -6.945 -4.630 6.595 1.00 87.56 101 GLY A O 1
ATOM 850 N N . LEU A 1 102 ? -8.307 -5.106 8.313 1.00 86.44 102 LEU A N 1
ATOM 851 C CA . LEU A 1 102 ? -7.319 -5.794 9.136 1.00 86.44 102 LEU A CA 1
ATOM 852 C C . LEU A 1 102 ? -8.006 -6.656 10.196 1.00 86.44 102 LEU A C 1
ATOM 854 O O . LEU A 1 102 ? -9.197 -6.515 10.463 1.00 86.44 102 LEU A O 1
ATOM 858 N N . SER A 1 103 ? -7.228 -7.525 10.829 1.00 87.44 103 SER A N 1
ATOM 859 C CA . SER A 1 103 ? -7.651 -8.304 11.992 1.00 87.44 103 SER A CA 1
ATOM 860 C C . SER A 1 103 ? -6.893 -7.830 13.233 1.00 87.44 103 SER A C 1
ATOM 862 O O . SER A 1 103 ? -5.685 -7.604 13.164 1.00 87.44 103 SER A O 1
ATOM 864 N N . MET A 1 104 ? -7.581 -7.659 14.363 1.00 86.31 104 MET A N 1
ATOM 865 C CA . MET A 1 104 ? -6.965 -7.221 15.625 1.00 86.31 104 MET A CA 1
ATOM 866 C C . MET A 1 104 ? -7.629 -7.864 16.843 1.00 86.31 104 MET A C 1
ATOM 868 O O . MET A 1 104 ? -8.778 -8.301 16.787 1.00 86.31 104 MET A O 1
ATOM 872 N N . LYS A 1 105 ? -6.932 -7.900 17.977 1.00 89.81 105 LYS A N 1
ATOM 873 C CA . LYS A 1 105 ? -7.496 -8.391 19.240 1.00 89.81 105 LYS A CA 1
ATOM 874 C C . LYS A 1 105 ? -8.517 -7.398 19.794 1.00 89.81 105 LYS A C 1
ATOM 876 O O . LYS A 1 105 ? -8.380 -6.184 19.644 1.00 89.81 105 LYS A O 1
ATOM 881 N N . SER A 1 106 ? -9.484 -7.896 20.563 1.00 88.25 106 SER A N 1
ATOM 882 C CA . SER A 1 106 ? -10.511 -7.068 21.224 1.00 88.25 106 SER A CA 1
ATOM 883 C C . SER A 1 106 ? -9.935 -5.899 22.044 1.00 88.25 106 SER A C 1
ATOM 885 O O . SER A 1 106 ? -10.442 -4.775 21.998 1.00 88.25 106 SER A O 1
ATOM 887 N N . GLN A 1 107 ? -8.817 -6.125 22.744 1.00 88.88 107 GLN A N 1
ATOM 888 C CA . GLN A 1 107 ? -8.130 -5.077 23.509 1.00 88.88 107 GLN A CA 1
ATOM 889 C C . GLN A 1 107 ? -7.583 -3.942 22.626 1.00 88.88 107 GLN A C 1
ATOM 891 O O . GLN A 1 107 ? -7.640 -2.777 23.021 1.00 88.88 107 GLN A O 1
ATOM 896 N N . GLU A 1 108 ? -7.094 -4.267 21.426 1.00 87.00 108 GLU A N 1
ATOM 897 C CA . GLU A 1 108 ? -6.559 -3.295 20.472 1.00 87.00 108 GLU A CA 1
ATOM 898 C C . GLU A 1 108 ? -7.710 -2.464 19.912 1.00 87.00 108 GLU A C 1
ATOM 900 O O . GLU A 1 108 ? -7.668 -1.237 19.980 1.00 87.00 108 GLU A O 1
ATOM 905 N N . LEU A 1 109 ? -8.799 -3.118 19.497 1.00 88.12 109 LEU A N 1
ATOM 906 C CA . LEU A 1 109 ? -10.011 -2.442 19.029 1.00 88.12 109 LEU A CA 1
ATOM 907 C C . LEU A 1 109 ? -10.562 -1.461 20.073 1.00 88.12 109 LEU A C 1
ATOM 909 O O . LEU A 1 109 ? -10.959 -0.342 19.740 1.00 88.12 109 LEU A O 1
ATOM 913 N N . ARG A 1 110 ? -10.556 -1.843 21.355 1.00 88.12 110 ARG A N 1
ATOM 914 C CA . ARG A 1 110 ? -10.969 -0.951 22.446 1.00 88.12 110 ARG A CA 1
ATOM 915 C C . ARG A 1 110 ? -10.059 0.273 22.564 1.00 88.12 110 ARG A C 1
ATOM 917 O O . ARG A 1 110 ? -10.570 1.375 22.765 1.00 88.12 110 ARG A O 1
ATOM 924 N N . ALA A 1 111 ? -8.744 0.100 22.432 1.00 85.69 111 ALA A N 1
ATOM 925 C CA . ALA A 1 111 ? -7.792 1.208 22.449 1.00 85.69 111 ALA A CA 1
ATOM 926 C C . ALA A 1 111 ? -8.019 2.166 21.268 1.00 85.69 111 ALA A C 1
ATOM 928 O O . ALA A 1 111 ? -8.068 3.379 21.473 1.00 85.69 111 ALA A O 1
ATOM 929 N N . TYR A 1 112 ? -8.254 1.629 20.066 1.00 85.19 112 TYR A N 1
ATOM 930 C CA . TYR A 1 112 ? -8.611 2.417 18.884 1.00 85.19 112 TYR A CA 1
ATOM 931 C C . TYR A 1 112 ? -9.891 3.222 19.103 1.00 85.19 112 TYR A C 1
ATOM 933 O O . TYR A 1 112 ? -9.881 4.437 18.930 1.00 85.19 112 TYR A O 1
ATOM 941 N N . ARG A 1 113 ? -10.975 2.585 19.560 1.00 85.31 113 ARG A N 1
ATOM 942 C CA . ARG A 1 113 ? -12.251 3.268 19.840 1.00 85.31 113 ARG A CA 1
ATOM 943 C C . ARG A 1 113 ? -12.101 4.383 20.874 1.00 85.31 113 ARG A C 1
ATOM 945 O O . ARG A 1 113 ? -12.647 5.467 20.692 1.00 85.31 113 ARG A O 1
ATOM 952 N N . LEU A 1 114 ? -11.331 4.140 21.936 1.00 84.62 114 LEU A N 1
ATOM 953 C CA . LEU A 1 114 ? -11.052 5.155 22.952 1.00 84.62 114 LEU A CA 1
ATOM 954 C C . LEU A 1 114 ? -10.258 6.338 22.381 1.00 84.62 114 LEU A C 1
ATOM 956 O O . LEU A 1 114 ? -10.524 7.477 22.758 1.00 84.62 114 LEU A O 1
ATOM 960 N N . ALA A 1 115 ? -9.296 6.073 21.492 1.00 82.88 115 ALA A N 1
ATOM 961 C CA . ALA A 1 115 ? -8.527 7.112 20.815 1.00 82.88 115 ALA A CA 1
ATOM 962 C C . ALA A 1 115 ? -9.409 7.937 19.863 1.00 82.88 115 ALA A C 1
ATOM 964 O O . ALA A 1 115 ? -9.339 9.159 19.897 1.00 82.88 115 ALA A O 1
ATOM 965 N N . CYS A 1 116 ? -10.290 7.294 19.091 1.00 79.12 116 CYS A N 1
ATOM 966 C CA . CYS A 1 116 ? -11.202 7.979 18.164 1.00 79.12 116 CYS A CA 1
ATOM 967 C C . CYS A 1 116 ? -12.194 8.901 18.899 1.00 79.12 116 CYS A C 1
ATOM 969 O O . CYS A 1 116 ? -12.577 9.943 18.381 1.00 79.12 116 CYS A O 1
ATOM 971 N N . GLY A 1 117 ? -12.575 8.557 20.135 1.00 78.94 117 GLY A N 1
ATOM 972 C CA . GLY A 1 117 ? -13.444 9.387 20.978 1.00 78.94 117 GLY A CA 1
ATOM 973 C C . GLY A 1 117 ? -12.774 10.625 21.591 1.00 78.94 117 GLY A C 1
ATOM 974 O O . GLY A 1 117 ? -13.432 11.361 22.325 1.00 78.94 117 GLY A O 1
ATOM 975 N N . LYS A 1 118 ? -11.478 10.860 21.345 1.00 80.94 118 LYS A N 1
ATOM 976 C CA . LYS A 1 118 ? -10.717 11.992 21.895 1.00 80.94 118 LYS A CA 1
ATOM 977 C C . LYS A 1 118 ? -10.107 12.817 20.765 1.00 80.94 118 LYS A C 1
ATOM 979 O O . LYS A 1 118 ? -9.293 12.320 19.998 1.00 80.94 118 LYS A O 1
ATOM 984 N N . SER A 1 119 ? -10.410 14.113 20.734 1.00 68.06 119 SER A N 1
ATOM 985 C CA . SER A 1 119 ? -9.944 15.047 19.695 1.00 68.06 119 SER A CA 1
ATOM 986 C C . SER A 1 119 ? -8.422 15.263 19.639 1.00 68.06 119 SER A C 1
ATOM 988 O O . SER A 1 119 ? -7.932 15.846 18.678 1.00 68.06 119 SER A O 1
ATOM 990 N N . SER A 1 120 ? -7.662 14.809 20.641 1.00 72.19 120 SER A N 1
ATOM 991 C CA . SER A 1 120 ? -6.205 14.992 20.742 1.00 72.19 120 SER A CA 1
ATOM 992 C C . SER A 1 120 ? -5.394 13.693 20.675 1.00 72.19 120 SER A C 1
ATOM 994 O O . SER A 1 120 ? -4.180 13.712 20.888 1.00 72.19 120 SER A O 1
ATOM 996 N N . CYS A 1 121 ? -6.033 12.555 20.402 1.00 71.38 121 CYS A N 1
ATOM 997 C CA . CYS A 1 121 ? -5.330 11.283 20.291 1.00 71.38 121 CYS A CA 1
ATOM 998 C C . CYS A 1 121 ? -4.856 11.034 18.856 1.00 71.38 121 CYS A C 1
ATOM 1000 O O . CYS A 1 121 ? -5.612 11.177 17.902 1.00 71.38 121 CYS A O 1
ATOM 1002 N N . ILE A 1 122 ? -3.596 10.615 18.718 1.00 69.31 122 ILE A N 1
ATOM 1003 C CA . ILE A 1 122 ? -2.993 10.248 17.435 1.00 69.31 122 ILE A CA 1
ATOM 1004 C C . ILE A 1 122 ? -2.786 8.739 17.424 1.00 69.31 122 ILE A C 1
ATOM 1006 O O . ILE A 1 122 ? -2.156 8.178 18.324 1.00 69.31 122 ILE A O 1
ATOM 1010 N N . ILE A 1 123 ? -3.288 8.087 16.382 1.00 69.44 123 ILE A N 1
ATOM 1011 C CA . ILE A 1 123 ? -2.963 6.696 16.088 1.00 69.44 123 ILE A CA 1
ATOM 1012 C C . ILE A 1 123 ? -1.619 6.680 15.369 1.00 69.44 123 ILE A C 1
ATOM 1014 O O . ILE A 1 123 ? -1.462 7.277 14.305 1.00 69.44 123 ILE A O 1
ATOM 1018 N N . ARG A 1 124 ? -0.649 5.970 15.944 1.00 69.56 124 ARG A N 1
ATOM 1019 C CA . ARG A 1 124 ? 0.644 5.723 15.310 1.00 69.56 124 ARG A CA 1
ATOM 1020 C C . ARG A 1 124 ? 0.751 4.260 14.917 1.00 69.56 124 ARG A C 1
ATOM 1022 O O . ARG A 1 124 ? 0.579 3.377 15.753 1.00 69.56 124 ARG A O 1
ATOM 1029 N N . THR A 1 125 ? 1.127 4.023 13.671 1.00 65.50 125 THR A N 1
ATOM 1030 C CA . THR A 1 125 ? 1.515 2.705 13.175 1.00 65.50 125 THR A CA 1
ATOM 1031 C C . THR A 1 125 ? 3.032 2.663 13.000 1.00 65.50 125 THR A C 1
ATOM 1033 O O . THR A 1 125 ? 3.666 3.660 12.654 1.00 65.50 125 THR A O 1
ATOM 1036 N N . ASN A 1 126 ? 3.636 1.512 13.298 1.00 64.75 126 ASN A N 1
ATOM 1037 C CA . ASN A 1 126 ? 5.075 1.284 13.101 1.00 64.75 126 ASN A CA 1
ATOM 1038 C C . ASN A 1 126 ? 5.356 0.473 11.825 1.00 64.75 126 ASN A C 1
ATOM 1040 O O . ASN A 1 126 ? 6.484 0.047 11.599 1.00 64.75 126 ASN A O 1
ATOM 1044 N N . THR A 1 127 ? 4.327 0.240 11.013 1.00 65.44 127 THR A N 1
ATOM 1045 C CA . THR A 1 127 ? 4.363 -0.579 9.803 1.00 65.44 127 THR A CA 1
ATOM 1046 C C . THR A 1 127 ? 3.683 0.147 8.651 1.00 65.44 127 THR A C 1
ATOM 1048 O O . THR A 1 127 ? 2.864 1.050 8.863 1.00 65.44 127 THR A O 1
ATOM 1051 N N . PHE A 1 128 ? 4.005 -0.263 7.422 1.00 70.12 128 PHE A N 1
ATOM 1052 C CA . PHE A 1 128 ? 3.274 0.207 6.252 1.00 70.12 128 PHE A CA 1
ATOM 1053 C C . PHE A 1 128 ? 1.799 -0.149 6.360 1.00 70.12 128 PHE A C 1
ATOM 1055 O O . PHE A 1 128 ? 1.414 -1.243 6.773 1.00 70.12 128 PHE A O 1
ATOM 1062 N N . CYS A 1 129 ? 0.975 0.829 6.013 1.00 75.19 129 CYS A N 1
ATOM 1063 C CA . CYS A 1 129 ? -0.467 0.715 6.030 1.00 75.19 129 CYS A CA 1
ATOM 1064 C C . CYS A 1 129 ? -0.926 0.785 4.583 1.00 75.19 129 CYS A C 1
ATOM 1066 O O . CYS A 1 129 ? -0.874 1.858 3.989 1.00 75.19 129 CYS A O 1
ATOM 1068 N N . SER A 1 130 ? -1.335 -0.352 4.027 1.00 78.88 130 SER A N 1
ATOM 1069 C CA . SER A 1 130 ? -2.065 -0.343 2.765 1.00 78.88 130 SER A CA 1
ATOM 1070 C C . SER A 1 130 ? -3.505 0.083 3.036 1.00 78.88 130 SER A C 1
ATOM 1072 O O . SER A 1 130 ? -4.099 -0.333 4.036 1.00 78.88 130 SER A O 1
ATOM 1074 N N . THR A 1 131 ? -4.029 0.958 2.187 1.00 85.94 131 THR A N 1
ATOM 1075 C CA . THR A 1 131 ? -5.398 1.474 2.251 1.00 85.94 131 THR A CA 1
ATOM 1076 C C . THR A 1 131 ? -5.921 1.604 0.825 1.00 85.94 131 THR A C 1
ATOM 1078 O O . THR A 1 131 ? -5.131 1.974 -0.043 1.00 85.94 131 THR A O 1
ATOM 1081 N N . SER A 1 132 ? -7.209 1.376 0.588 1.00 86.44 132 SER A N 1
ATOM 1082 C CA . SER A 1 132 ? -7.838 1.582 -0.721 1.00 86.44 132 SER A CA 1
ATOM 1083 C C . SER A 1 132 ? -9.012 2.548 -0.612 1.00 86.44 132 SER A C 1
ATOM 1085 O O . SER A 1 132 ? -9.728 2.574 0.391 1.00 86.44 132 SER A O 1
ATOM 1087 N N . SER A 1 133 ? -9.214 3.341 -1.661 1.00 87.94 133 SER A N 1
ATOM 1088 C CA . SER A 1 133 ? -10.423 4.158 -1.796 1.00 87.94 133 SER A CA 1
ATOM 1089 C C . SER A 1 133 ? -11.674 3.314 -2.080 1.00 87.94 133 SER A C 1
ATOM 1091 O O . SER A 1 133 ? -12.783 3.751 -1.770 1.00 87.94 133 SER A O 1
ATOM 1093 N N . ASP A 1 134 ? -11.500 2.091 -2.594 1.00 89.31 134 ASP A N 1
ATOM 1094 C CA . ASP A 1 134 ? -12.565 1.109 -2.752 1.00 89.31 134 ASP A CA 1
ATOM 1095 C C . ASP A 1 134 ? -12.715 0.282 -1.467 1.00 89.31 134 ASP A C 1
ATOM 1097 O O . ASP A 1 134 ? -11.806 -0.410 -0.994 1.00 89.31 134 ASP A O 1
ATOM 1101 N N . ARG A 1 135 ? -13.910 0.357 -0.884 1.00 89.69 135 ARG A N 1
ATOM 1102 C CA . ARG A 1 135 ? -14.261 -0.383 0.323 1.00 89.69 135 ARG A CA 1
ATOM 1103 C C . ARG A 1 135 ? -14.206 -1.896 0.109 1.00 89.69 135 ARG A C 1
ATOM 1105 O O . ARG A 1 135 ? -13.749 -2.590 1.014 1.00 89.69 135 ARG A O 1
ATOM 1112 N N . HIS A 1 136 ? -14.654 -2.397 -1.040 1.00 88.12 136 HIS A N 1
ATOM 1113 C CA . HIS A 1 136 ? -14.685 -3.833 -1.316 1.00 88.12 136 HIS A CA 1
ATOM 1114 C C . HIS A 1 136 ? -13.273 -4.404 -1.376 1.00 88.12 136 HIS A C 1
ATOM 1116 O O . HIS A 1 136 ? -12.996 -5.401 -0.715 1.00 88.12 136 HIS A O 1
ATOM 1122 N N . VAL A 1 137 ? -12.360 -3.701 -2.054 1.00 84.88 137 VAL A N 1
ATOM 1123 C CA . VAL A 1 137 ? -10.935 -4.057 -2.076 1.00 84.88 137 VAL A CA 1
ATOM 1124 C C . VAL A 1 137 ? -10.380 -4.090 -0.656 1.00 84.88 137 VAL A C 1
ATOM 1126 O O . VAL A 1 137 ? -9.717 -5.048 -0.280 1.00 84.88 137 VAL A O 1
ATOM 1129 N N . ALA A 1 138 ? -10.677 -3.088 0.179 1.00 87.12 138 ALA A N 1
ATOM 1130 C CA . ALA A 1 138 ? -10.190 -3.057 1.557 1.00 87.12 138 ALA A CA 1
ATOM 1131 C C . ALA A 1 138 ? -10.728 -4.212 2.427 1.00 87.12 138 ALA A C 1
ATOM 1133 O O . ALA A 1 138 ? -9.984 -4.726 3.264 1.00 87.12 138 ALA A O 1
ATOM 1134 N N . GLU A 1 139 ? -11.987 -4.620 2.251 1.00 87.06 139 GLU A N 1
ATOM 1135 C CA . GLU A 1 139 ? -12.625 -5.720 2.993 1.00 87.06 139 GLU A CA 1
ATOM 1136 C C . GLU A 1 139 ? -11.996 -7.090 2.681 1.00 87.06 139 GLU A C 1
ATOM 1138 O O . GLU A 1 139 ? -11.922 -7.948 3.562 1.00 87.06 139 GLU A O 1
ATOM 1143 N N . GLU A 1 140 ? -11.438 -7.294 1.486 1.00 83.69 140 GLU A N 1
ATOM 1144 C CA . GLU A 1 140 ? -10.719 -8.536 1.159 1.00 83.69 140 GLU A CA 1
ATOM 1145 C C . GLU A 1 140 ? -9.520 -8.780 2.094 1.00 83.69 140 GLU A C 1
ATOM 1147 O O . GLU A 1 140 ? -9.211 -9.923 2.435 1.00 83.69 140 GLU A O 1
ATOM 1152 N N . PHE A 1 141 ? -8.900 -7.711 2.610 1.00 76.06 141 PHE A N 1
ATOM 1153 C CA . PHE A 1 141 ? -7.754 -7.790 3.525 1.00 76.06 141 PHE A CA 1
ATOM 1154 C C . PHE A 1 141 ? -8.140 -8.044 4.983 1.00 76.06 141 PHE A C 1
ATOM 1156 O O . PHE A 1 141 ? -7.266 -8.365 5.792 1.00 76.06 141 PHE A O 1
ATOM 1163 N N . SER A 1 142 ? -9.417 -7.912 5.367 1.00 75.00 142 SER A N 1
ATOM 1164 C CA . SER A 1 142 ? -9.816 -8.253 6.735 1.00 75.00 142 SER A CA 1
ATOM 1165 C C . SER A 1 142 ? -9.907 -9.762 6.938 1.00 75.00 142 SER A C 1
ATOM 1167 O O . SER A 1 142 ? -9.574 -10.222 8.025 1.00 75.00 142 SER A O 1
ATOM 1169 N N . ASN A 1 143 ? -10.276 -10.529 5.909 1.00 66.94 143 ASN A N 1
ATOM 1170 C CA . ASN A 1 143 ? -10.678 -11.940 6.017 1.00 66.94 143 ASN A CA 1
ATOM 1171 C C . ASN A 1 143 ? -9.519 -12.954 6.073 1.00 66.94 143 ASN A C 1
ATOM 1173 O O . ASN A 1 143 ? -9.749 -14.160 6.083 1.00 66.94 143 ASN A O 1
ATOM 1177 N N . GLU A 1 144 ? -8.269 -12.498 6.122 1.00 61.56 144 GLU A N 1
ATOM 1178 C CA . GLU A 1 144 ? -7.105 -13.374 5.910 1.00 61.56 144 GLU A CA 1
ATOM 1179 C C . GLU A 1 144 ? -6.666 -14.182 7.135 1.00 61.56 144 GLU A C 1
ATOM 1181 O O . GLU A 1 144 ? -5.790 -15.039 7.028 1.00 61.56 144 GLU A O 1
ATOM 1186 N N . CYS A 1 145 ? -7.246 -13.929 8.311 1.00 59.12 145 CYS A N 1
ATOM 1187 C CA . CYS A 1 145 ? -6.852 -14.610 9.538 1.00 59.12 145 CYS A CA 1
ATOM 1188 C C . CYS A 1 145 ? -8.018 -15.407 10.122 1.00 59.12 145 CYS A C 1
ATOM 1190 O O . CYS A 1 145 ? -8.925 -14.846 10.723 1.00 59.12 145 CYS A O 1
ATOM 1192 N N . SER A 1 146 ? -7.958 -16.732 10.001 1.00 62.81 146 SER A N 1
ATOM 1193 C CA . SER A 1 146 ? -8.919 -17.686 10.577 1.00 62.81 146 SER A CA 1
ATOM 1194 C C . SER A 1 146 ? -8.720 -17.924 12.083 1.00 62.81 146 SER A C 1
ATOM 1196 O O . SER A 1 146 ? -9.220 -18.900 12.642 1.00 62.81 146 SER A O 1
ATOM 1198 N N . ASN A 1 147 ? -7.983 -17.040 12.759 1.00 73.56 147 ASN A N 1
ATOM 1199 C CA . ASN A 1 147 ? -7.803 -17.101 14.201 1.00 73.56 147 ASN A CA 1
ATOM 1200 C C . ASN A 1 147 ? -9.057 -16.560 14.903 1.00 73.56 147 ASN A C 1
ATOM 1202 O O . ASN A 1 147 ? -9.348 -15.369 14.815 1.00 73.56 147 ASN A O 1
ATOM 1206 N N . SER A 1 148 ? -9.755 -17.429 15.637 1.00 73.94 148 SER A N 1
ATOM 1207 C CA . SER A 1 148 ? -10.990 -17.106 16.364 1.00 73.94 148 SER A CA 1
ATOM 1208 C C . SER A 1 148 ? -10.845 -15.986 17.398 1.00 73.94 148 SER A C 1
ATOM 1210 O O . SER A 1 148 ? -11.846 -15.398 17.798 1.00 73.94 148 SER A O 1
ATOM 1212 N N . ASP A 1 149 ? -9.620 -15.687 17.837 1.00 82.88 149 ASP A N 1
ATOM 1213 C CA . ASP A 1 149 ? -9.350 -14.653 18.842 1.00 82.88 149 ASP A CA 1
ATOM 1214 C C . ASP A 1 149 ? -9.212 -13.243 18.241 1.00 82.88 149 ASP A C 1
ATOM 1216 O O . ASP A 1 149 ? -9.037 -12.258 18.973 1.00 82.88 149 ASP A O 1
ATOM 1220 N N . LEU A 1 150 ? -9.249 -13.132 16.911 1.00 86.38 150 LEU A N 1
ATOM 1221 C CA . LEU A 1 150 ? -9.136 -11.871 16.193 1.00 86.38 150 LEU A CA 1
ATOM 1222 C C . LEU A 1 150 ? -10.496 -11.402 15.683 1.00 86.38 150 LEU A C 1
ATOM 1224 O O . LEU A 1 150 ? -11.353 -12.181 15.284 1.00 86.38 150 LEU A O 1
ATOM 1228 N N . ILE A 1 151 ? -10.675 -10.086 15.695 1.00 87.38 151 ILE A N 1
ATOM 1229 C CA . ILE A 1 151 ? -11.857 -9.407 15.181 1.00 87.38 151 ILE A CA 1
ATOM 1230 C C . ILE A 1 151 ? -11.479 -8.782 13.844 1.00 87.38 151 ILE A C 1
ATOM 1232 O O . ILE A 1 151 ? -10.498 -8.036 13.768 1.00 87.38 151 ILE A O 1
ATOM 1236 N N . HIS A 1 152 ? -12.277 -9.061 12.816 1.00 88.94 152 HIS A N 1
ATOM 1237 C CA . HIS A 1 152 ? -12.191 -8.402 11.518 1.00 88.94 152 HIS A CA 1
ATOM 1238 C C . HIS A 1 152 ? -12.705 -6.964 11.641 1.00 88.94 152 HIS A C 1
ATOM 1240 O O . HIS A 1 152 ? -13.806 -6.709 12.134 1.00 88.94 152 HIS A O 1
ATOM 1246 N N . VAL A 1 153 ? -11.878 -6.006 11.239 1.00 88.25 153 VAL A N 1
ATOM 1247 C CA . VAL A 1 153 ? -12.143 -4.577 11.401 1.00 88.25 153 VAL A CA 1
ATOM 1248 C C . VAL A 1 153 ? -11.913 -3.872 10.078 1.00 88.25 153 VAL A C 1
ATOM 1250 O O . VAL A 1 153 ? -10.897 -4.089 9.415 1.00 88.25 153 VAL A O 1
ATOM 1253 N N . LEU A 1 154 ? -12.832 -2.965 9.751 1.00 90.19 154 LEU A N 1
ATOM 1254 C CA . LEU A 1 154 ? -12.644 -1.973 8.705 1.00 90.19 154 LEU A CA 1
ATOM 1255 C C . LEU A 1 154 ? -12.348 -0.623 9.357 1.00 90.19 154 LEU A C 1
ATOM 1257 O O . LEU A 1 154 ? -13.183 -0.043 10.059 1.00 90.19 154 LEU A O 1
ATOM 1261 N N . MET A 1 155 ? -11.140 -0.120 9.131 1.00 88.00 155 MET A N 1
ATOM 1262 C CA . MET A 1 155 ? -10.772 1.242 9.499 1.00 88.00 155 MET A CA 1
ATOM 1263 C C . MET A 1 155 ? -11.067 2.175 8.333 1.00 88.00 155 MET A C 1
ATOM 1265 O O . MET A 1 155 ? -10.627 1.923 7.213 1.00 88.00 155 MET A O 1
ATOM 1269 N N . ILE A 1 156 ? -11.785 3.256 8.619 1.00 89.19 156 ILE A N 1
ATOM 1270 C CA . ILE A 1 156 ? -12.103 4.316 7.668 1.00 89.19 156 ILE A CA 1
ATOM 1271 C C . ILE A 1 156 ? -11.299 5.549 8.069 1.00 89.19 156 ILE A C 1
ATOM 1273 O O . ILE A 1 156 ? -11.403 6.033 9.200 1.00 89.19 156 ILE A O 1
ATOM 1277 N N . PHE A 1 157 ? -10.486 6.033 7.140 1.00 85.69 157 PHE A N 1
ATOM 1278 C CA . PHE A 1 157 ? -9.636 7.202 7.300 1.00 85.69 157 PHE A CA 1
ATOM 1279 C C . PHE A 1 157 ? -10.162 8.344 6.445 1.00 85.69 157 PHE A C 1
ATOM 1281 O O . PHE A 1 157 ? -10.422 8.163 5.256 1.00 85.69 157 PHE A O 1
ATOM 1288 N N . GLU A 1 158 ? -10.250 9.529 7.036 1.00 85.69 158 GLU A N 1
ATOM 1289 C CA . GLU A 1 158 ? -10.539 10.766 6.317 1.00 85.69 158 GLU A CA 1
ATOM 1290 C C . GLU A 1 158 ? -9.270 11.620 6.233 1.00 85.69 158 GLU A C 1
ATOM 1292 O O . GLU A 1 158 ? -8.746 12.095 7.244 1.00 85.69 158 GLU A O 1
ATOM 1297 N N . PHE A 1 159 ? -8.761 11.805 5.013 1.00 80.88 159 PHE A N 1
ATOM 1298 C CA . PHE A 1 159 ? -7.585 12.624 4.729 1.00 80.88 159 PHE A CA 1
ATOM 1299 C C . PHE A 1 159 ? -8.019 14.020 4.270 1.00 80.88 159 PHE A C 1
ATOM 1301 O O . PHE A 1 159 ? -8.351 14.232 3.100 1.00 80.88 159 PHE A O 1
ATOM 1308 N N . LEU A 1 160 ? -8.039 14.971 5.211 1.00 76.00 160 LEU A N 1
ATOM 1309 C CA . LEU A 1 160 ? -8.434 16.362 4.968 1.00 76.00 160 LEU A CA 1
ATOM 1310 C C . LEU A 1 160 ? -7.300 17.200 4.347 1.00 76.00 160 LEU A C 1
ATOM 1312 O O . LEU A 1 160 ? -6.114 16.931 4.521 1.00 76.00 160 LEU A O 1
ATOM 1316 N N . HIS A 1 161 ? -7.686 18.276 3.656 1.00 57.31 161 HIS A N 1
ATOM 1317 C CA . HIS A 1 161 ? -6.841 19.147 2.822 1.00 57.31 161 HIS A CA 1
ATOM 1318 C C . HIS A 1 161 ? -5.706 19.907 3.556 1.00 57.31 161 HIS A C 1
ATOM 1320 O O . HIS A 1 161 ? -4.907 20.582 2.904 1.00 57.31 161 HIS A O 1
ATOM 1326 N N . LEU A 1 162 ? -5.633 19.853 4.892 1.00 48.41 162 LEU A N 1
ATOM 1327 C CA . LEU A 1 162 ? -4.802 20.733 5.723 1.00 48.41 162 LEU A CA 1
ATOM 1328 C C . LEU A 1 162 ? -4.113 19.954 6.846 1.00 48.41 162 LEU A C 1
ATOM 1330 O O . LEU A 1 162 ? -4.676 19.814 7.926 1.00 48.41 162 LEU A O 1
ATOM 1334 N N . PHE A 1 163 ? -2.866 19.529 6.608 1.00 40.09 163 PHE A N 1
ATOM 1335 C CA . PHE A 1 163 ? -2.013 18.832 7.585 1.00 40.09 163 PHE A CA 1
ATOM 1336 C C . PHE A 1 163 ? -2.610 17.496 8.101 1.00 40.09 163 PHE A C 1
ATOM 1338 O O . PHE A 1 163 ? -3.812 17.269 8.026 1.00 40.09 163 PHE A O 1
ATOM 1345 N N . PRO A 1 164 ? -1.792 16.532 8.568 1.00 42.78 164 PRO A N 1
ATOM 1346 C CA . PRO A 1 164 ? -2.260 15.166 8.786 1.00 42.78 164 PRO A CA 1
ATOM 1347 C C . PRO A 1 164 ? -3.013 15.058 10.117 1.00 42.78 164 PRO A C 1
ATOM 1349 O O . PRO A 1 164 ? -2.508 14.504 11.091 1.00 42.78 164 PRO A O 1
ATOM 1352 N N . LEU A 1 165 ? -4.229 15.592 10.175 1.00 37.38 165 LEU A N 1
ATOM 1353 C CA . LEU A 1 165 ? -5.227 15.165 11.145 1.00 37.38 165 LEU A CA 1
ATOM 1354 C C . LEU A 1 165 ? -5.956 13.972 10.531 1.00 37.38 165 LEU A C 1
ATOM 1356 O O . LEU A 1 165 ? -6.927 14.116 9.798 1.00 37.38 165 LEU A O 1
ATOM 1360 N N . LEU A 1 166 ? -5.413 12.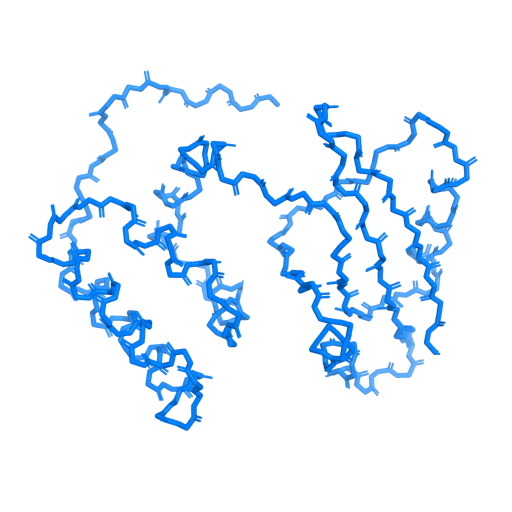785 10.806 1.00 43.38 166 LEU A N 1
ATOM 1361 C CA . LEU A 1 166 ? -6.077 11.511 10.563 1.00 43.38 166 LEU A CA 1
ATOM 1362 C C . LEU A 1 166 ? -7.282 11.420 11.501 1.00 43.38 166 LEU A C 1
ATOM 1364 O O . LEU A 1 166 ? -7.128 11.106 12.682 1.00 43.38 166 LEU A O 1
ATOM 1368 N N . LEU A 1 167 ? -8.476 11.684 10.978 1.00 45.84 167 LEU A N 1
ATOM 1369 C CA . LEU A 1 167 ? -9.703 11.252 11.633 1.00 45.84 167 LEU A CA 1
ATOM 1370 C C . LEU A 1 167 ? -9.927 9.797 11.229 1.00 45.84 167 LEU A C 1
ATOM 1372 O O . LEU A 1 167 ? -10.096 9.472 10.055 1.00 45.84 167 LEU A O 1
ATOM 1376 N N . CYS A 1 168 ? -9.822 8.909 12.212 1.00 43.12 168 CYS A N 1
ATOM 1377 C CA . CYS A 1 168 ? -10.044 7.485 12.034 1.00 43.12 168 CYS A CA 1
ATOM 1378 C C . CYS A 1 168 ? -11.369 7.119 12.691 1.00 43.12 168 CYS A C 1
ATOM 1380 O O . CYS A 1 168 ? -11.575 7.420 13.863 1.00 43.12 168 CYS A O 1
ATOM 1382 N N . ASN A 1 169 ? -12.225 6.409 11.963 1.00 47.44 169 ASN A N 1
ATOM 1383 C CA . ASN A 1 169 ? -13.398 5.742 12.509 1.00 47.44 169 ASN A CA 1
ATOM 1384 C C . ASN A 1 169 ? -13.230 4.234 12.298 1.00 47.44 169 ASN A C 1
ATOM 1386 O O . ASN A 1 169 ? -13.011 3.774 11.180 1.00 47.44 169 ASN A O 1
ATOM 1390 N N . ALA A 1 170 ? -13.275 3.462 13.385 1.00 43.34 170 ALA A N 1
ATOM 1391 C CA . ALA A 1 170 ? -13.154 2.006 13.340 1.00 43.34 170 ALA A CA 1
ATOM 1392 C C . ALA A 1 170 ? -14.529 1.355 13.533 1.00 43.34 170 ALA A C 1
ATOM 1394 O O . ALA A 1 170 ? -15.125 1.458 14.611 1.00 43.34 170 ALA A O 1
ATOM 1395 N N . SER A 1 171 ? -14.990 0.649 12.503 1.00 42.81 171 SER A N 1
ATOM 1396 C CA . SER A 1 171 ? -16.251 -0.092 12.502 1.00 42.81 171 SER A CA 1
ATOM 1397 C C . SER A 1 171 ? -15.974 -1.593 12.485 1.00 42.81 171 SER A C 1
ATOM 1399 O O . SER A 1 171 ? -15.015 -2.058 11.872 1.00 42.81 171 SER A O 1
ATOM 1401 N N . THR A 1 172 ? -16.802 -2.362 13.185 1.00 48.06 172 THR A N 1
ATOM 1402 C CA . THR A 1 172 ? -16.826 -3.826 13.043 1.00 48.06 172 THR A CA 1
ATOM 1403 C C . THR A 1 172 ? -17.592 -4.190 11.778 1.00 48.06 172 THR A C 1
ATOM 1405 O O . THR A 1 172 ? -18.636 -3.581 11.530 1.00 48.06 172 THR A O 1
ATOM 1408 N N . LEU A 1 173 ? -17.048 -5.130 11.004 1.00 47.59 173 LEU A N 1
ATOM 1409 C CA . LEU A 1 173 ? -17.711 -5.729 9.845 1.00 47.59 173 LEU A CA 1
ATOM 1410 C C . LEU A 1 173 ? -18.704 -6.809 10.283 1.00 47.59 173 LEU A C 1
ATOM 1412 O O . LEU A 1 173 ? -18.414 -7.483 11.300 1.00 47.59 173 LEU A O 1
#

Organism: NCBI:txid392032

Foldseek 3Di:
DDPDDPDPDPDQPPCLVVVLVVQLVLLCVFQNPVHPCSVVLNVLSVVCSVVVDCVSVLVSVVDLTCSVVVCQVPVDPVVVVSVVCVVVCVVVDDAFKKKAKAKDAPVVVVVVVVQLPDQPHDDDDPGDGDIGPDPVSRQVHNPPDPDPRIFIKMKMWGQDPDPPPTNIDIDGD

Secondary structure (DSSP, 8-state):
-------S-----TTHHHHHHHHHHHHHHHT-TTSTTHHHHHHHHHHHHHH--SHHHHHHTTS-STHHHHHHHS--TTHHHHHHHGGGGGGG---EEEEEEEEEEHHHHHHHHHHHTSTT-----SS----BSSHHHHHHTTTT---TTEEEEEEEEEE-SSS--EEEEEEE-

Sequence (173 aa):
MFNCLLNDQFAPFENEASVRDFLLRLIDTHVTRNDPEYNKACELVNEFAQTKRIEPLLRLYTLETPLYRQLHYESHAWLLPLICHFNNLKPRFFQGTSCRGLSMKSQELRAYRLACGKSSCIIRTNTFCSTSSDRHVAEEFSNECSNSDLIHVLMIFEFLHLFPLLLCNASTL